Protein AF-A0A2T3JH35-F1 (afdb_mono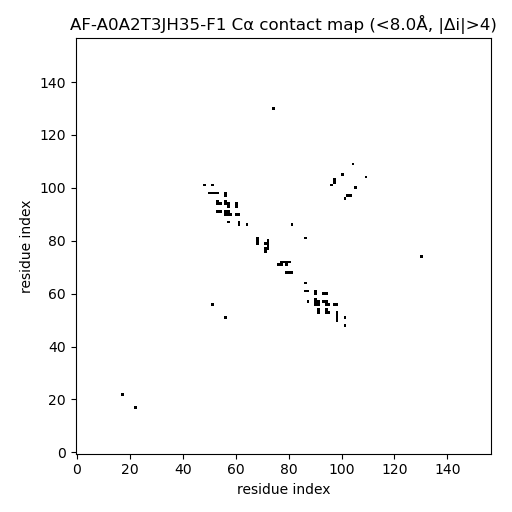mer)

Structure (mmCIF, N/CA/C/O backbone):
data_AF-A0A2T3JH35-F1
#
_entry.id   AF-A0A2T3JH35-F1
#
loop_
_atom_site.group_PDB
_atom_site.id
_atom_site.type_symbol
_atom_site.label_atom_id
_atom_sit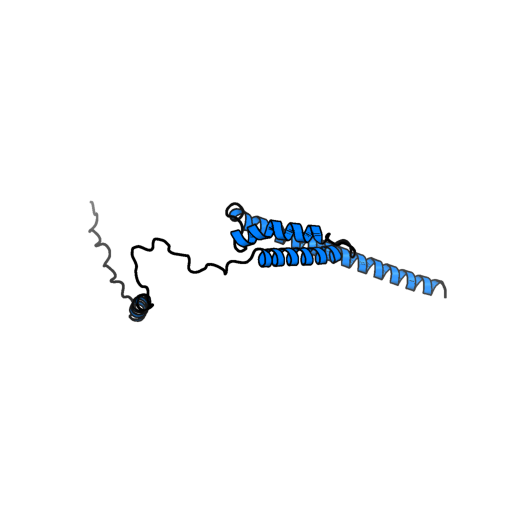e.label_alt_id
_atom_site.label_comp_id
_atom_site.label_asym_id
_atom_site.label_entity_id
_atom_site.label_seq_id
_atom_site.pdbx_PDB_ins_code
_atom_site.Cartn_x
_atom_site.Cartn_y
_atom_site.Cartn_z
_atom_site.occupancy
_atom_site.B_iso_or_equiv
_atom_site.auth_seq_id
_atom_site.auth_comp_id
_atom_site.auth_asym_id
_atom_site.auth_atom_id
_atom_site.pdbx_PDB_model_num
ATOM 1 N N . MET A 1 1 ? 46.080 29.106 60.636 1.00 42.41 1 MET A N 1
ATOM 2 C CA . MET A 1 1 ? 45.981 27.897 59.798 1.00 42.41 1 MET A CA 1
ATOM 3 C C . MET A 1 1 ? 44.994 27.038 60.567 1.00 42.41 1 MET A C 1
ATOM 5 O O . MET A 1 1 ? 45.355 26.624 61.652 1.00 42.41 1 MET A O 1
ATOM 9 N N . GLU A 1 2 ? 43.701 27.009 60.261 1.00 45.50 2 GLU A N 1
ATOM 10 C CA . GLU A 1 2 ? 43.018 26.979 58.960 1.00 45.50 2 GLU A CA 1
ATOM 11 C C . GLU A 1 2 ? 41.824 27.958 58.884 1.00 45.50 2 GLU A C 1
ATOM 13 O O . GLU A 1 2 ? 41.291 28.403 59.899 1.00 45.50 2 GLU A O 1
ATOM 18 N N . LEU A 1 3 ? 41.491 28.341 57.650 1.00 49.91 3 LEU A N 1
ATOM 19 C CA . LEU A 1 3 ? 40.268 29.012 57.204 1.00 49.91 3 LEU A CA 1
ATOM 20 C C . LEU A 1 3 ? 39.290 27.913 56.767 1.00 49.91 3 LEU A C 1
ATOM 22 O O . LEU A 1 3 ? 39.771 27.007 56.104 1.00 49.91 3 LEU A O 1
ATOM 26 N N . GLU A 1 4 ? 37.989 28.026 57.059 1.00 48.56 4 GLU A N 1
ATOM 27 C CA . GLU A 1 4 ? 36.868 27.400 56.312 1.00 48.56 4 GLU A CA 1
ATOM 28 C C . GLU A 1 4 ? 35.542 27.869 56.961 1.00 48.56 4 GLU A C 1
ATOM 30 O O . GLU A 1 4 ? 35.255 27.543 58.107 1.00 48.56 4 GLU A O 1
ATOM 35 N N . GLU A 1 5 ? 34.933 28.965 56.498 1.00 58.66 5 GLU A N 1
ATOM 36 C CA . GLU A 1 5 ? 33.897 29.118 55.449 1.00 58.66 5 GLU A CA 1
ATOM 37 C C . GLU A 1 5 ? 32.512 29.421 56.081 1.00 58.66 5 GLU A C 1
ATOM 39 O O . GLU A 1 5 ? 31.963 28.589 56.803 1.00 58.66 5 GLU A O 1
ATOM 44 N N . PRO A 1 6 ? 31.923 30.619 55.865 1.00 49.69 6 PRO A N 1
ATOM 45 C CA . PRO A 1 6 ? 30.582 30.927 56.351 1.00 49.69 6 PRO A CA 1
ATOM 46 C C . PRO A 1 6 ? 29.512 30.258 55.476 1.00 49.69 6 PRO A C 1
ATOM 48 O O . PRO A 1 6 ? 29.517 30.381 54.251 1.00 49.69 6 PRO A O 1
ATOM 51 N N . ILE A 1 7 ? 28.569 29.591 56.141 1.00 52.12 7 ILE A N 1
ATOM 52 C CA . ILE A 1 7 ? 27.381 28.945 55.573 1.00 52.12 7 ILE A CA 1
ATOM 53 C C . ILE A 1 7 ? 26.638 29.943 54.666 1.00 52.12 7 ILE A C 1
ATOM 55 O O . ILE A 1 7 ? 26.138 30.968 55.135 1.00 52.12 7 ILE A O 1
ATOM 59 N N . LYS A 1 8 ? 26.586 29.649 53.360 1.00 46.38 8 LYS A N 1
ATOM 60 C CA . LYS A 1 8 ? 25.776 30.373 52.369 1.00 46.38 8 LYS A CA 1
ATOM 61 C C . LYS A 1 8 ? 24.290 30.230 52.724 1.00 46.38 8 LYS A C 1
ATOM 63 O O . LYS A 1 8 ? 23.833 29.093 52.813 1.00 46.38 8 LYS A O 1
ATOM 68 N N . PRO A 1 9 ? 23.520 31.322 52.874 1.00 50.50 9 PRO A N 1
ATOM 69 C CA . PRO A 1 9 ? 22.069 31.222 52.863 1.00 50.50 9 PRO A CA 1
ATOM 70 C C . PRO A 1 9 ? 21.609 30.851 51.447 1.00 50.50 9 PRO A C 1
ATOM 72 O O . PRO A 1 9 ? 21.844 31.574 50.478 1.00 50.50 9 PRO A O 1
ATOM 75 N N . GLU A 1 10 ? 21.034 29.660 51.373 1.00 55.25 10 GLU A N 1
ATOM 76 C CA . GLU A 1 10 ? 20.340 29.042 50.252 1.00 55.25 10 GLU A CA 1
ATOM 77 C C . GLU A 1 10 ? 19.113 29.881 49.852 1.00 55.25 10 GLU A C 1
ATOM 79 O O . GLU A 1 10 ? 18.420 30.428 50.707 1.00 55.25 10 GLU A O 1
ATOM 84 N N . GLU A 1 11 ? 18.955 30.036 48.537 1.00 47.34 11 GLU A N 1
ATOM 85 C CA . GLU A 1 11 ? 17.795 30.502 47.766 1.00 47.34 11 GLU A CA 1
ATOM 86 C C . GLU A 1 11 ? 16.719 31.338 48.478 1.00 47.34 11 GLU A C 1
ATOM 88 O O . GLU A 1 11 ? 15.838 30.844 49.175 1.00 47.34 11 GLU A O 1
ATOM 93 N N . ALA A 1 12 ? 16.712 32.635 48.160 1.00 45.00 12 ALA A N 1
ATOM 94 C CA . ALA A 1 12 ? 15.501 33.436 48.233 1.00 45.00 12 ALA A CA 1
ATOM 95 C C . ALA A 1 12 ? 14.414 32.785 47.358 1.00 45.00 12 ALA A C 1
ATOM 97 O O . ALA A 1 12 ? 14.576 32.707 46.138 1.00 45.00 12 ALA A O 1
ATOM 98 N N . GLU A 1 13 ? 13.326 32.337 47.989 1.00 50.19 13 GLU A N 1
ATOM 99 C CA . GLU A 1 13 ? 12.077 31.947 47.335 1.00 50.19 13 GLU A CA 1
ATOM 100 C C . GLU A 1 13 ? 11.669 33.044 46.342 1.00 50.19 13 GLU A C 1
ATOM 102 O O . GLU A 1 13 ? 11.251 34.144 46.714 1.00 50.19 13 GLU A O 1
ATOM 107 N N . GLN A 1 14 ? 11.839 32.762 45.053 1.00 41.84 14 GLN A N 1
ATOM 108 C CA . GLN A 1 14 ? 11.262 33.571 43.994 1.00 41.84 14 GLN A CA 1
ATOM 109 C C . GLN A 1 14 ? 9.762 33.305 44.023 1.00 41.84 14 GLN A C 1
ATOM 111 O O . GLN A 1 14 ? 9.303 32.255 43.583 1.00 41.84 14 GLN A O 1
ATOM 116 N N . ILE A 1 15 ? 9.007 34.237 44.597 1.00 56.41 15 ILE A N 1
ATOM 117 C CA . ILE A 1 15 ? 7.548 34.217 44.540 1.00 56.41 15 ILE A CA 1
ATOM 118 C C . ILE A 1 15 ? 7.175 34.331 43.056 1.00 56.41 15 ILE A C 1
ATOM 120 O O . ILE A 1 15 ? 7.394 35.370 42.430 1.00 56.41 15 ILE A O 1
ATOM 124 N N . GLU A 1 16 ? 6.698 33.230 42.480 1.00 57.22 16 GLU A N 1
ATOM 125 C CA . GLU A 1 16 ? 6.321 33.125 41.074 1.00 57.22 16 GLU A CA 1
ATOM 126 C C . GLU A 1 16 ? 5.108 34.031 40.818 1.00 57.22 16 GLU A C 1
ATOM 128 O O . GLU A 1 16 ? 3.988 33.762 41.250 1.00 57.22 16 GLU A O 1
ATOM 133 N N . HIS A 1 17 ? 5.345 35.175 40.174 1.00 52.97 17 HIS A N 1
ATOM 134 C CA . HIS A 1 17 ? 4.284 36.096 39.784 1.00 52.97 17 HIS A CA 1
ATOM 135 C C . HIS A 1 17 ? 3.631 35.588 38.498 1.00 52.97 17 HIS A C 1
ATOM 137 O O . HIS A 1 17 ? 4.145 35.808 37.400 1.00 52.97 17 HIS A O 1
ATOM 143 N N . HIS A 1 18 ? 2.485 34.925 38.634 1.00 65.94 18 HIS A N 1
ATOM 144 C CA . HIS A 1 18 ? 1.623 34.621 37.499 1.00 65.94 18 HIS A CA 1
ATOM 145 C C . HIS A 1 18 ? 0.996 35.916 36.959 1.00 65.94 18 HIS A C 1
ATOM 147 O O . HIS A 1 18 ? 0.619 36.811 37.718 1.00 65.94 18 HIS A O 1
ATOM 153 N N . SER A 1 19 ? 0.937 36.049 35.632 1.00 73.50 19 SER A N 1
ATOM 154 C CA . SER A 1 19 ? 0.280 37.185 34.978 1.00 73.50 19 SER A CA 1
ATOM 155 C C . SER A 1 19 ? -1.230 37.137 35.239 1.00 73.50 19 SER A C 1
ATOM 157 O O . SER A 1 19 ? -1.819 36.057 35.233 1.00 73.50 19 SER A O 1
ATOM 159 N N . GLU A 1 20 ? -1.888 38.293 35.372 1.00 69.75 20 GLU A N 1
ATOM 160 C CA . GLU A 1 20 ? -3.358 38.379 35.462 1.00 69.75 20 GLU A CA 1
ATOM 161 C C . GLU A 1 20 ? -4.061 37.685 34.276 1.00 69.75 20 GLU A C 1
ATOM 163 O O . GLU A 1 20 ? -5.212 37.256 34.380 1.00 69.75 20 GLU A O 1
ATOM 168 N N . ASP A 1 21 ? -3.379 37.564 33.134 1.00 71.19 21 ASP A N 1
ATOM 169 C CA . ASP A 1 21 ? -3.881 36.837 31.967 1.00 71.19 21 ASP A CA 1
ATOM 170 C C . ASP A 1 21 ? -3.871 35.313 32.163 1.00 71.19 21 ASP A C 1
ATOM 172 O O . ASP A 1 21 ? -4.772 34.630 31.667 1.00 71.19 21 ASP A O 1
ATOM 176 N N . ASP A 1 22 ? -2.903 34.774 32.908 1.00 71.00 22 ASP A N 1
ATOM 177 C CA . ASP A 1 22 ? -2.853 33.347 33.243 1.00 71.00 22 ASP A CA 1
ATOM 178 C C . ASP A 1 22 ? -3.927 32.992 34.275 1.00 71.00 22 ASP A C 1
ATOM 180 O O . ASP A 1 22 ? -4.609 31.977 34.128 1.00 71.00 22 ASP A O 1
ATOM 184 N N . GLU A 1 23 ? -4.178 33.871 35.248 1.00 70.38 23 GLU A N 1
ATOM 185 C CA . GLU A 1 23 ? -5.281 33.704 36.202 1.00 70.38 23 GLU A CA 1
ATOM 186 C C . GLU A 1 23 ? -6.647 33.719 35.502 1.00 70.38 23 GLU A C 1
ATOM 188 O O . GLU A 1 23 ? -7.511 32.888 35.789 1.00 70.38 23 GLU A O 1
ATOM 193 N N . LYS A 1 24 ? -6.842 34.610 34.520 1.00 73.06 24 LYS A N 1
ATOM 194 C CA . LYS A 1 24 ? -8.078 34.658 33.719 1.00 73.06 24 LYS A CA 1
ATOM 195 C C . LYS A 1 24 ? -8.247 33.428 32.833 1.00 73.06 24 LYS A C 1
ATOM 197 O O . LYS A 1 24 ? -9.366 32.941 32.682 1.00 73.06 24 LYS A O 1
ATOM 202 N N . ARG A 1 25 ? -7.163 32.906 32.252 1.00 72.00 25 ARG A N 1
ATOM 203 C CA . ARG A 1 25 ? -7.193 31.644 31.491 1.00 72.00 25 ARG A CA 1
ATOM 204 C C . ARG A 1 25 ? -7.552 30.462 32.377 1.00 72.00 25 ARG A C 1
ATOM 206 O O . ARG A 1 25 ? -8.377 29.645 31.979 1.00 72.00 25 ARG A O 1
ATOM 213 N N . PHE A 1 26 ? -6.982 30.402 33.576 1.00 71.75 26 PHE A N 1
ATOM 214 C CA . PHE A 1 26 ? -7.310 29.374 34.553 1.00 71.75 26 PHE A CA 1
ATOM 215 C C . PHE A 1 26 ? -8.780 29.467 34.979 1.00 71.75 26 PHE A C 1
ATOM 217 O O . PHE A 1 26 ? -9.499 28.476 34.896 1.00 71.75 26 PHE A O 1
ATOM 224 N N . ALA A 1 27 ? -9.271 30.659 35.325 1.00 71.25 27 ALA A N 1
ATOM 225 C CA . ALA A 1 27 ? -10.672 30.874 35.693 1.00 71.25 27 ALA A CA 1
ATOM 226 C C . ALA A 1 27 ? -11.646 30.496 34.563 1.00 71.25 27 ALA A C 1
ATOM 228 O O . ALA A 1 27 ? -12.671 29.864 34.812 1.00 71.25 27 ALA A O 1
ATOM 229 N N . ASN A 1 28 ? -11.302 30.808 33.311 1.00 72.56 28 ASN A N 1
ATOM 230 C CA . ASN A 1 28 ? -12.115 30.418 32.161 1.00 72.56 28 ASN A CA 1
ATOM 231 C C . ASN A 1 28 ? -12.106 28.906 31.896 1.00 72.56 28 ASN A C 1
ATOM 233 O O . ASN A 1 28 ? -13.043 28.418 31.275 1.00 72.56 28 ASN A O 1
ATOM 237 N N . SER A 1 29 ? -11.113 28.154 32.386 1.00 64.44 29 SER A N 1
ATOM 238 C CA . SER A 1 29 ? -11.090 26.692 32.233 1.00 64.44 29 SER A CA 1
ATOM 239 C C . SER A 1 29 ? -12.152 25.972 33.077 1.00 64.44 29 SER A C 1
ATOM 241 O O . SER A 1 29 ? -12.518 24.848 32.753 1.00 64.44 29 SER A O 1
ATOM 243 N N . PHE A 1 30 ? -12.683 26.629 34.118 1.00 62.22 30 PHE A N 1
ATOM 244 C CA . PHE A 1 30 ? -13.766 26.106 34.965 1.00 62.22 30 PHE A CA 1
ATOM 245 C C . PHE A 1 30 ? -15.163 26.599 34.562 1.00 62.22 30 PHE A C 1
ATOM 247 O O . PHE A 1 30 ? -16.146 26.115 35.113 1.00 62.22 30 PHE A O 1
ATOM 254 N N . ASN A 1 31 ? -15.258 27.572 33.647 1.00 57.97 31 ASN A N 1
ATOM 255 C CA . ASN A 1 31 ? -16.533 28.145 33.194 1.00 57.97 31 ASN A CA 1
ATOM 256 C C . ASN A 1 31 ? -17.138 27.421 31.982 1.00 57.97 31 ASN A C 1
ATOM 258 O O . ASN A 1 31 ? -18.272 27.722 31.620 1.00 57.97 31 ASN A O 1
ATOM 262 N N . ASP A 1 32 ? -16.411 26.494 31.354 1.00 56.38 32 ASP A N 1
ATOM 263 C CA . ASP A 1 32 ? -17.048 25.519 30.471 1.00 56.38 32 ASP A CA 1
ATOM 264 C C . ASP A 1 32 ? -17.786 24.523 31.368 1.00 56.38 32 ASP A C 1
ATOM 266 O O . ASP A 1 32 ? -17.174 23.960 32.272 1.00 56.38 32 ASP A O 1
ATOM 270 N N . ASP A 1 33 ? -19.091 24.355 31.144 1.00 56.34 33 ASP A N 1
ATOM 271 C CA . ASP A 1 33 ? -20.039 23.540 31.916 1.00 56.34 33 ASP A CA 1
ATOM 272 C C . ASP A 1 33 ? -19.603 22.062 32.062 1.00 56.34 33 ASP A C 1
ATOM 274 O O . ASP A 1 33 ? -20.152 21.149 31.439 1.00 56.34 33 ASP A O 1
ATOM 278 N N . VAL A 1 34 ? -18.589 21.803 32.886 1.00 53.97 34 VAL A N 1
ATOM 279 C CA . VAL A 1 34 ? -18.137 20.465 33.259 1.00 53.97 34 VAL A CA 1
ATOM 280 C C . VAL A 1 34 ? -18.824 20.111 34.567 1.00 53.97 34 VAL A C 1
ATOM 282 O O . VAL A 1 34 ? -18.335 20.403 35.658 1.00 53.97 34 VAL A O 1
ATOM 285 N N . ASP A 1 35 ? -19.986 19.481 34.440 1.00 57.97 35 ASP A N 1
ATOM 286 C CA . ASP A 1 35 ? -20.682 18.826 35.543 1.00 57.97 35 ASP A CA 1
ATOM 287 C C . ASP A 1 35 ? -19.773 17.690 36.056 1.00 57.97 35 ASP A C 1
ATOM 289 O O . ASP A 1 35 ? -19.677 16.614 35.459 1.00 57.97 35 ASP A O 1
ATOM 293 N N . PHE A 1 36 ? -18.988 17.965 37.101 1.00 50.25 36 PHE A N 1
ATOM 294 C CA . PHE A 1 36 ? -18.062 16.997 37.684 1.00 50.25 36 PHE A CA 1
ATOM 295 C C . PHE A 1 36 ? -18.861 15.926 38.435 1.00 50.25 36 PHE A C 1
ATOM 297 O O . PHE A 1 36 ? -19.190 16.081 39.611 1.00 50.25 36 PHE A O 1
ATOM 304 N N . ASP A 1 37 ? -19.174 14.833 37.741 1.00 57.75 37 ASP A N 1
ATOM 305 C CA . ASP A 1 37 ? -19.761 13.631 38.325 1.00 57.75 37 ASP A CA 1
ATOM 306 C C . ASP A 1 37 ? -18.643 12.643 38.722 1.00 57.75 37 ASP A C 1
ATOM 308 O O . ASP A 1 37 ? -18.055 11.991 37.852 1.00 57.75 37 ASP A O 1
ATOM 312 N N . PRO A 1 38 ? -18.340 12.478 40.025 1.00 54.50 38 PRO A N 1
ATOM 313 C CA . PRO A 1 38 ? -17.283 11.587 40.506 1.00 54.50 38 PRO A CA 1
ATOM 314 C C . PRO A 1 38 ? -17.590 10.093 40.297 1.00 54.50 38 PRO A C 1
ATOM 316 O O . PRO A 1 38 ? -16.801 9.245 40.715 1.00 54.50 38 PRO A O 1
ATOM 319 N N . THR A 1 39 ? -18.720 9.746 39.669 1.00 53.25 39 THR A N 1
ATOM 320 C CA . THR A 1 39 ? -19.059 8.371 39.278 1.00 53.25 39 THR A CA 1
ATOM 321 C C . THR A 1 39 ? -18.684 8.028 37.832 1.00 53.25 39 THR A C 1
ATOM 323 O O . THR A 1 39 ? -18.659 6.847 37.481 1.00 53.25 39 THR A O 1
ATOM 326 N N . GLN A 1 40 ? -18.309 9.008 37.000 1.00 49.66 40 GLN A N 1
ATOM 327 C CA . GLN A 1 40 ? -17.841 8.748 35.636 1.00 49.66 40 GLN A CA 1
ATOM 328 C C . GLN A 1 40 ? -16.361 8.351 35.634 1.00 49.66 40 GLN A C 1
ATOM 330 O O . GLN A 1 40 ? -15.461 9.183 35.597 1.00 49.66 40 GLN A O 1
ATOM 335 N N . THR A 1 41 ? -16.099 7.043 35.652 1.00 51.69 41 THR A N 1
ATOM 336 C CA . THR A 1 41 ? -14.750 6.476 35.456 1.00 51.69 41 THR A CA 1
ATOM 337 C C . THR A 1 41 ? -14.383 6.287 33.979 1.00 51.69 41 THR A C 1
ATOM 339 O O . THR A 1 41 ? -13.389 5.636 33.676 1.00 51.69 41 THR A O 1
ATOM 342 N N . ASP A 1 42 ? -15.145 6.874 33.055 1.00 49.53 42 ASP A N 1
ATOM 343 C CA . ASP A 1 42 ? -14.875 6.830 31.620 1.00 49.53 42 ASP A CA 1
ATOM 344 C C . ASP A 1 42 ? -14.592 8.242 31.104 1.00 49.53 42 ASP A C 1
ATOM 346 O O . ASP A 1 42 ? -15.456 8.927 30.556 1.00 49.53 42 ASP A O 1
ATOM 350 N N . VAL A 1 43 ? -13.336 8.672 31.238 1.00 47.84 43 VAL A N 1
ATOM 351 C CA . VAL A 1 43 ? -12.799 9.720 30.366 1.00 47.84 43 VAL A CA 1
ATOM 352 C C . VAL A 1 43 ? -12.735 9.118 28.965 1.00 47.84 43 VAL A C 1
ATOM 354 O O . VAL A 1 43 ? -11.742 8.501 28.581 1.00 47.84 43 VAL A O 1
ATOM 357 N N . LYS A 1 44 ? -13.815 9.261 28.194 1.00 49.19 44 LYS A N 1
ATOM 358 C CA . LYS A 1 44 ? -13.748 9.049 26.749 1.00 49.19 44 LYS A CA 1
ATOM 359 C C . LYS A 1 44 ? -12.751 10.064 26.180 1.00 49.19 44 LYS A C 1
ATOM 361 O O . LYS A 1 44 ? -12.932 11.263 26.411 1.00 49.19 44 LYS A O 1
ATOM 366 N N . PRO A 1 45 ? -11.701 9.634 25.459 1.00 49.06 45 PRO A N 1
ATOM 367 C CA . PRO A 1 45 ? -10.832 10.556 24.745 1.00 49.06 45 PRO A CA 1
ATOM 368 C C . PRO A 1 45 ? -11.685 11.416 23.809 1.00 49.06 45 PRO A C 1
ATOM 370 O O . PRO A 1 45 ? -12.487 10.891 23.041 1.00 49.06 45 PRO A O 1
ATOM 373 N N . LYS A 1 46 ? -11.510 12.737 23.866 1.00 47.12 46 LYS A N 1
ATOM 374 C CA . LYS A 1 46 ? -12.279 13.741 23.107 1.00 47.12 46 LYS A CA 1
ATOM 375 C C . LYS A 1 46 ? -11.929 13.782 21.603 1.00 47.12 46 LYS A C 1
ATOM 377 O O . LYS A 1 46 ? -12.215 14.771 20.944 1.00 47.12 46 LYS A O 1
ATOM 382 N N . ASP A 1 47 ? -11.358 12.693 21.086 1.00 47.81 47 ASP A N 1
ATOM 383 C CA . ASP A 1 47 ? -10.950 12.461 19.697 1.00 47.81 47 ASP A CA 1
ATOM 384 C C . ASP A 1 47 ? -11.378 11.043 19.262 1.00 47.81 47 ASP A C 1
ATOM 386 O O . ASP A 1 47 ? -10.562 10.245 18.797 1.00 47.81 47 ASP A O 1
ATOM 390 N N . GLU A 1 48 ? -12.644 10.666 19.459 1.00 53.62 48 GLU A N 1
ATOM 391 C CA . GLU A 1 48 ? -13.196 9.516 18.732 1.00 53.62 48 GLU A CA 1
ATOM 392 C C . GLU A 1 48 ? -13.394 9.953 17.270 1.00 53.62 48 GLU A C 1
ATOM 394 O O . GLU A 1 48 ? -14.284 10.766 17.005 1.00 53.62 48 GLU A O 1
ATOM 399 N N . PRO A 1 49 ? -12.581 9.474 16.302 1.00 56.38 49 PRO A N 1
ATOM 400 C CA . PRO A 1 49 ? -12.935 9.648 14.902 1.00 56.38 49 PRO A CA 1
ATOM 401 C C . PRO A 1 49 ? -14.303 8.999 14.699 1.00 56.38 49 PRO A C 1
ATOM 403 O O . PRO A 1 49 ? -14.541 7.907 15.223 1.00 56.38 49 PRO A O 1
ATOM 406 N N . GLU A 1 50 ? -15.195 9.671 13.966 1.00 59.56 50 GLU A N 1
ATOM 407 C CA . GLU A 1 50 ? -16.494 9.112 13.592 1.00 59.56 50 GLU A CA 1
ATOM 408 C C . GLU A 1 50 ? -16.312 7.648 13.192 1.00 59.56 50 GLU A C 1
ATOM 410 O O . GLU A 1 50 ? -15.476 7.332 12.339 1.00 59.56 50 GLU A O 1
ATOM 415 N N . ALA A 1 51 ? -17.034 6.753 13.872 1.00 67.31 51 ALA A N 1
ATOM 416 C CA . ALA A 1 51 ? -16.884 5.320 13.687 1.00 67.31 51 ALA A CA 1
ATOM 417 C C . ALA A 1 51 ? -17.104 4.980 12.207 1.00 67.31 51 ALA A C 1
ATOM 419 O O . ALA A 1 51 ? -18.231 4.968 11.710 1.00 67.31 51 ALA A O 1
ATOM 420 N N . MET A 1 52 ? -16.005 4.745 11.489 1.00 78.19 52 MET A N 1
ATOM 421 C CA . MET A 1 52 ? -16.045 4.475 10.060 1.00 78.19 52 MET A CA 1
ATOM 422 C C . MET A 1 52 ? -16.784 3.157 9.839 1.00 78.19 52 MET A C 1
ATOM 424 O O . MET A 1 52 ? -16.462 2.142 10.461 1.00 78.19 52 MET A O 1
ATOM 428 N N . SER A 1 53 ? -17.788 3.156 8.961 1.00 87.00 53 SER A N 1
ATOM 429 C CA . SER A 1 53 ? -18.493 1.920 8.629 1.00 87.00 53 SER A CA 1
ATOM 430 C C . SER A 1 53 ? -17.555 0.958 7.894 1.00 87.00 53 SER A C 1
ATOM 432 O O . SER A 1 53 ? -16.637 1.373 7.184 1.00 87.00 53 SER A O 1
ATOM 434 N N . ILE A 1 54 ? -17.799 -0.348 8.033 1.00 87.31 54 ILE A N 1
ATOM 435 C CA . ILE A 1 54 ? -17.047 -1.382 7.301 1.00 87.31 54 ILE A CA 1
ATOM 436 C C . ILE A 1 54 ? -17.131 -1.149 5.788 1.00 87.31 54 ILE A C 1
ATOM 438 O O . ILE A 1 54 ? -16.153 -1.365 5.081 1.00 87.31 54 ILE A O 1
ATOM 442 N N . GLU A 1 55 ? -18.270 -0.663 5.299 1.00 87.81 55 GLU A N 1
ATOM 443 C CA . GLU A 1 55 ? -18.477 -0.341 3.888 1.00 87.81 55 GLU A CA 1
ATOM 444 C C . GLU A 1 55 ? -17.633 0.861 3.442 1.00 87.81 55 GLU A C 1
ATOM 446 O O . GLU A 1 55 ? -16.954 0.788 2.420 1.00 87.81 55 GLU A O 1
ATOM 451 N N . ALA A 1 56 ? -17.577 1.932 4.243 1.00 86.50 56 ALA A N 1
ATOM 452 C CA . ALA A 1 56 ? -16.706 3.073 3.965 1.00 86.50 56 ALA A CA 1
ATOM 453 C C . ALA A 1 56 ? -15.222 2.668 3.991 1.00 86.50 56 ALA A C 1
ATOM 455 O O . ALA A 1 56 ? -14.458 3.024 3.093 1.00 86.50 56 ALA A O 1
ATOM 456 N N . ALA A 1 57 ? -14.826 1.858 4.974 1.00 87.19 57 ALA A N 1
ATOM 457 C CA . ALA A 1 57 ? -13.474 1.324 5.084 1.00 87.19 57 ALA A CA 1
ATOM 458 C C . ALA A 1 57 ? -13.104 0.418 3.894 1.00 87.19 57 ALA A C 1
ATOM 460 O O . ALA A 1 57 ? -12.017 0.555 3.331 1.00 87.19 57 ALA A O 1
ATOM 461 N N . ALA A 1 58 ? -14.008 -0.468 3.468 1.00 88.56 58 ALA A N 1
ATOM 462 C CA . ALA A 1 58 ? -13.827 -1.289 2.274 1.00 88.56 58 ALA A CA 1
ATOM 463 C C . ALA A 1 58 ? -13.708 -0.415 1.017 1.00 88.56 58 ALA A C 1
ATOM 465 O O . ALA A 1 58 ? -12.818 -0.641 0.200 1.00 88.56 58 ALA A O 1
ATOM 466 N N . GLY A 1 59 ? -14.526 0.634 0.895 1.00 89.56 59 GLY A N 1
ATOM 467 C CA . GLY A 1 59 ? -14.448 1.601 -0.200 1.00 89.56 59 GLY A CA 1
ATOM 468 C C . GLY A 1 59 ? -13.077 2.277 -0.307 1.00 89.56 59 GLY A C 1
ATOM 469 O O . GLY A 1 59 ? -12.518 2.370 -1.402 1.00 89.56 59 GLY A O 1
ATOM 470 N N . ILE A 1 60 ? -12.484 2.676 0.823 1.00 89.56 60 ILE A N 1
ATOM 471 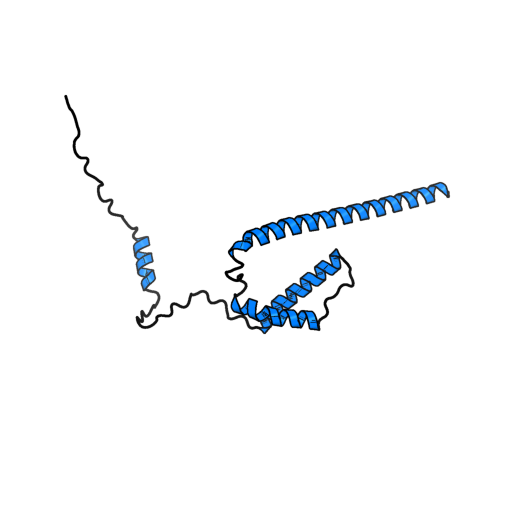C CA . ILE A 1 60 ? -11.128 3.250 0.862 1.00 89.56 60 ILE A CA 1
ATOM 472 C C . ILE A 1 60 ? -10.087 2.233 0.382 1.00 89.56 60 ILE A C 1
ATOM 474 O O . ILE A 1 60 ? -9.241 2.561 -0.454 1.00 89.56 60 ILE A O 1
ATOM 478 N N . VAL A 1 61 ? -10.153 0.990 0.872 1.00 90.69 61 VAL A N 1
ATOM 479 C CA . VAL A 1 61 ? -9.221 -0.068 0.451 1.00 90.69 61 VAL A CA 1
ATOM 480 C C . VAL A 1 61 ? -9.373 -0.355 -1.042 1.00 90.69 61 VAL A C 1
ATOM 482 O O . VAL A 1 61 ? -8.375 -0.426 -1.759 1.00 90.69 61 VAL A O 1
ATOM 485 N N . PHE A 1 62 ? -10.607 -0.458 -1.532 1.00 92.06 62 PHE A N 1
ATOM 486 C CA . PHE A 1 62 ? -10.899 -0.682 -2.943 1.00 92.06 62 PHE A CA 1
ATOM 487 C C . PHE A 1 62 ? -10.340 0.442 -3.823 1.00 92.06 62 PHE A C 1
ATOM 489 O O . PHE A 1 62 ? -9.682 0.173 -4.827 1.00 92.06 62 PHE A O 1
ATOM 496 N N . MET A 1 63 ? -10.501 1.703 -3.416 1.00 91.50 63 MET A N 1
ATOM 497 C CA . MET A 1 63 ? -9.901 2.843 -4.112 1.00 91.50 63 MET A CA 1
ATOM 498 C C . MET A 1 63 ? -8.367 2.738 -4.169 1.00 91.50 63 MET A C 1
ATOM 500 O O . MET A 1 63 ? -7.770 2.987 -5.219 1.00 91.50 63 MET A O 1
ATOM 504 N N . GLY A 1 64 ? -7.725 2.309 -3.079 1.00 91.44 64 GLY A N 1
ATOM 505 C CA . GLY A 1 64 ? -6.283 2.046 -3.046 1.00 91.44 64 GLY A CA 1
ATOM 506 C C . GLY A 1 64 ? -5.848 0.927 -4.003 1.00 91.44 64 GLY A C 1
ATOM 507 O O . GLY A 1 64 ? -4.833 1.056 -4.697 1.00 91.44 64 GLY A O 1
ATOM 508 N N . LEU A 1 65 ? -6.636 -0.146 -4.109 1.00 93.12 65 LEU A N 1
ATOM 509 C CA . LEU A 1 65 ? -6.395 -1.229 -5.069 1.00 93.12 65 LEU A CA 1
ATOM 510 C C . LEU A 1 65 ? -6.537 -0.743 -6.518 1.00 93.12 65 LEU A C 1
ATOM 512 O O . LEU A 1 65 ? -5.693 -1.064 -7.352 1.00 93.12 65 LEU A O 1
ATOM 516 N N . MET A 1 66 ? -7.529 0.100 -6.811 1.00 92.56 66 MET A N 1
ATOM 517 C CA . MET A 1 66 ? -7.705 0.696 -8.141 1.00 92.56 66 MET A CA 1
ATOM 518 C C . MET A 1 66 ? -6.545 1.628 -8.519 1.00 92.56 66 MET A C 1
ATOM 520 O O . MET A 1 66 ? -6.051 1.584 -9.649 1.00 92.56 66 MET A O 1
ATOM 524 N N . ALA A 1 67 ? -6.053 2.437 -7.575 1.00 92.88 67 ALA A N 1
ATOM 525 C CA . ALA A 1 67 ? -4.863 3.262 -7.784 1.00 92.88 67 ALA A CA 1
ATOM 526 C C . ALA A 1 67 ? -3.620 2.395 -8.056 1.00 92.88 67 ALA A C 1
ATOM 528 O O . ALA A 1 67 ? -2.832 2.685 -8.960 1.00 92.88 67 ALA A O 1
ATOM 529 N N . THR A 1 68 ? -3.486 1.289 -7.322 1.00 90.69 68 THR A N 1
ATOM 530 C CA . THR A 1 68 ? -2.415 0.307 -7.520 1.00 90.69 68 THR A CA 1
ATOM 531 C C . THR A 1 68 ? -2.496 -0.319 -8.913 1.00 90.69 68 THR A C 1
ATOM 533 O O . THR A 1 68 ? -1.495 -0.343 -9.628 1.00 90.69 68 THR A O 1
ATOM 536 N N . GLU A 1 69 ? -3.686 -0.738 -9.355 1.00 92.81 69 GLU A N 1
ATOM 537 C CA . GLU A 1 69 ? -3.907 -1.272 -10.703 1.00 92.81 69 GLU A CA 1
ATOM 538 C C . GLU A 1 69 ? -3.455 -0.283 -11.781 1.00 92.81 69 GLU A C 1
ATOM 540 O O . GLU A 1 69 ? -2.732 -0.656 -12.704 1.00 92.81 69 GLU A O 1
ATOM 545 N N . SER A 1 70 ? -3.835 0.989 -11.641 1.00 90.88 70 SER A N 1
ATOM 546 C CA . SER A 1 70 ? -3.445 2.049 -12.572 1.00 90.88 70 SER A CA 1
ATOM 547 C C . SER A 1 70 ? -1.923 2.213 -12.650 1.00 90.88 70 SER A C 1
ATOM 549 O O . SER A 1 70 ? -1.357 2.300 -13.744 1.00 90.88 70 SER A O 1
ATOM 551 N N . THR A 1 71 ? -1.232 2.183 -11.509 1.00 88.31 71 THR A N 1
ATOM 552 C CA . THR A 1 71 ? 0.236 2.238 -11.475 1.00 88.31 71 THR A CA 1
ATOM 553 C C . THR A 1 71 ? 0.863 1.024 -12.160 1.00 88.31 71 THR A C 1
ATOM 555 O O . THR A 1 71 ? 1.780 1.186 -12.968 1.00 88.31 71 THR A O 1
ATOM 558 N N . LEU A 1 72 ? 0.356 -0.188 -11.912 1.00 90.31 72 LEU A N 1
ATOM 559 C CA . LEU A 1 72 ? 0.842 -1.404 -12.575 1.00 90.31 72 LEU A CA 1
ATOM 560 C C . LEU A 1 72 ? 0.596 -1.381 -14.088 1.00 90.31 72 LEU A C 1
ATOM 562 O O . LEU A 1 72 ? 1.475 -1.789 -14.853 1.00 90.31 72 LEU A O 1
ATOM 566 N N . LYS A 1 73 ? -0.545 -0.846 -14.535 1.00 91.88 73 LYS A N 1
ATOM 567 C CA . LYS A 1 73 ? -0.836 -0.655 -15.961 1.00 91.88 73 LYS A CA 1
ATOM 568 C C . LYS A 1 73 ? 0.192 0.242 -16.640 1.00 91.88 73 LYS A C 1
ATOM 570 O O . LYS A 1 73 ? 0.665 -0.077 -17.730 1.00 91.88 73 LYS A O 1
ATOM 575 N N . MET A 1 74 ? 0.558 1.344 -15.987 1.00 86.44 74 MET A N 1
ATOM 576 C CA . MET A 1 74 ? 1.547 2.290 -16.502 1.00 86.44 74 MET A CA 1
ATOM 577 C C . MET A 1 74 ? 2.976 1.729 -16.464 1.00 86.44 74 MET A C 1
ATOM 579 O O . MET A 1 74 ? 3.777 2.008 -17.356 1.00 86.44 74 MET A O 1
ATOM 583 N N . ALA A 1 75 ? 3.310 0.961 -15.428 1.00 83.56 75 ALA A N 1
ATOM 584 C CA . ALA A 1 75 ? 4.676 0.523 -15.163 1.00 83.56 75 ALA A CA 1
ATOM 585 C C . ALA A 1 75 ? 5.063 -0.806 -15.817 1.00 83.56 75 ALA A C 1
ATOM 587 O O . ALA A 1 75 ? 6.225 -0.992 -16.192 1.00 83.56 75 ALA A O 1
ATOM 588 N N . VAL A 1 76 ? 4.114 -1.738 -15.910 1.00 86.94 76 VAL A N 1
ATOM 589 C CA . VAL A 1 76 ? 4.367 -3.129 -16.299 1.00 86.94 76 VAL A CA 1
ATOM 590 C C . VAL A 1 76 ? 3.653 -3.458 -17.601 1.00 86.94 76 VAL A C 1
ATOM 592 O O . VAL A 1 76 ? 4.317 -3.769 -18.589 1.00 86.94 76 VAL A O 1
ATOM 595 N N . HIS A 1 77 ? 2.317 -3.396 -17.618 1.00 88.56 77 HIS A N 1
ATOM 596 C CA . HIS A 1 77 ? 1.534 -3.780 -18.792 1.00 88.56 77 HIS A CA 1
ATOM 597 C C . HIS A 1 77 ? 0.134 -3.158 -18.792 1.00 88.56 77 HIS A C 1
ATOM 599 O O . HIS A 1 77 ? -0.646 -3.387 -17.873 1.00 88.56 77 HIS A O 1
ATOM 605 N N . LYS A 1 78 ? -0.224 -2.455 -19.871 1.00 88.88 78 LYS A N 1
ATOM 606 C CA . LYS A 1 78 ? -1.491 -1.709 -20.018 1.00 88.88 78 LYS A CA 1
ATOM 607 C C . LYS A 1 78 ? -2.774 -2.524 -19.787 1.00 88.88 78 LYS A C 1
ATOM 609 O O . LYS A 1 78 ? -3.769 -1.968 -19.337 1.00 88.88 78 LYS A O 1
ATOM 614 N N . ASP A 1 79 ? -2.738 -3.820 -20.089 1.00 89.06 79 ASP A N 1
ATOM 615 C CA . ASP A 1 79 ? -3.902 -4.712 -20.000 1.00 89.06 79 ASP A CA 1
ATOM 616 C C . ASP A 1 79 ? -3.989 -5.440 -18.643 1.00 89.06 79 ASP A C 1
ATOM 618 O O . ASP A 1 79 ? -4.872 -6.268 -18.441 1.00 89.06 79 ASP A O 1
ATOM 622 N N . PHE A 1 80 ? -3.074 -5.156 -17.706 1.00 91.06 80 PHE A N 1
ATOM 623 C CA . PHE A 1 80 ? -3.148 -5.688 -16.345 1.00 91.06 80 PHE A CA 1
ATOM 624 C C . PHE A 1 80 ? -4.438 -5.225 -15.670 1.00 91.06 80 PHE A C 1
ATOM 626 O O . PHE A 1 80 ? -4.748 -4.044 -15.724 1.00 91.06 80 PHE A O 1
ATOM 633 N N . LYS A 1 81 ? -5.173 -6.114 -15.007 1.00 91.75 81 LYS A N 1
ATOM 634 C CA . LYS A 1 81 ? -6.370 -5.766 -14.238 1.00 91.75 81 LYS A CA 1
ATOM 635 C C . LYS A 1 81 ? -6.481 -6.712 -13.051 1.00 91.75 81 LYS A C 1
ATOM 637 O O . LYS A 1 81 ? -6.228 -7.906 -13.221 1.00 91.75 81 LYS A O 1
ATOM 642 N N . PHE A 1 82 ? -6.861 -6.210 -11.883 1.00 90.00 82 PHE A N 1
ATOM 643 C CA . PHE A 1 82 ? -7.277 -7.096 -10.806 1.00 90.00 82 PHE A CA 1
ATOM 644 C C . PHE A 1 82 ? -8.627 -7.729 -11.155 1.00 90.00 82 PHE A C 1
ATOM 646 O O . PHE A 1 82 ? -9.479 -7.123 -11.812 1.00 90.00 82 PHE A O 1
ATOM 653 N N . ASP A 1 83 ? -8.819 -8.970 -10.722 1.00 92.62 83 ASP A N 1
ATOM 654 C CA . ASP A 1 83 ? -10.145 -9.573 -10.716 1.00 92.62 83 ASP A CA 1
ATOM 655 C C . ASP A 1 83 ? -11.029 -8.777 -9.740 1.00 92.62 83 ASP A C 1
ATOM 657 O O . ASP A 1 83 ? -10.632 -8.532 -8.597 1.00 92.62 83 ASP A O 1
ATOM 661 N N . ALA A 1 84 ? -12.186 -8.312 -10.218 1.00 87.19 84 ALA A N 1
ATOM 662 C CA . ALA A 1 84 ? -13.047 -7.406 -9.462 1.00 87.19 84 ALA A CA 1
ATOM 663 C C . ALA A 1 84 ? -13.575 -8.064 -8.180 1.00 87.19 84 ALA A C 1
ATOM 665 O O . ALA A 1 84 ? -13.539 -7.441 -7.119 1.00 87.19 84 ALA A O 1
ATOM 666 N N . ASP A 1 85 ? -13.953 -9.341 -8.262 1.00 89.69 85 ASP A N 1
ATOM 667 C CA . ASP A 1 85 ? -14.475 -10.097 -7.127 1.00 89.69 85 ASP A CA 1
ATOM 668 C C . ASP A 1 85 ? -13.361 -10.336 -6.101 1.00 89.69 85 ASP A C 1
ATOM 670 O O . ASP A 1 85 ? -13.584 -10.300 -4.889 1.00 89.69 85 ASP A O 1
ATOM 674 N N . GLN A 1 86 ? -12.123 -10.552 -6.556 1.00 89.88 86 GLN A N 1
ATOM 675 C CA . GLN A 1 86 ? -10.982 -10.690 -5.648 1.00 89.88 86 GLN A CA 1
ATOM 676 C C . GLN A 1 86 ? -10.615 -9.371 -4.966 1.00 89.88 86 GLN A C 1
ATOM 678 O O . GLN A 1 86 ? -10.342 -9.369 -3.764 1.00 89.88 86 GLN A O 1
ATOM 683 N N . ALA A 1 87 ? -10.619 -8.257 -5.700 1.00 89.75 87 ALA A N 1
ATOM 684 C CA . ALA A 1 87 ? -10.323 -6.939 -5.145 1.00 89.75 87 ALA A CA 1
ATOM 685 C C . ALA A 1 87 ? -11.355 -6.531 -4.083 1.00 89.75 87 ALA A C 1
ATOM 687 O O . ALA A 1 87 ? -10.981 -6.062 -3.007 1.00 89.75 87 ALA A O 1
ATOM 688 N N . GLU A 1 88 ? -12.639 -6.783 -4.344 1.00 89.81 88 GLU A N 1
ATOM 689 C CA . GLU A 1 88 ? -13.721 -6.552 -3.387 1.00 89.81 88 GLU A CA 1
ATOM 690 C C . GLU A 1 88 ? -13.577 -7.445 -2.144 1.00 89.81 88 GLU A C 1
ATOM 692 O O . GLU A 1 88 ? -13.601 -6.958 -1.012 1.00 89.81 88 GLU A O 1
ATOM 697 N N . ASN A 1 89 ? -13.311 -8.741 -2.329 1.00 91.69 89 ASN A N 1
ATOM 698 C CA . ASN A 1 89 ? -13.067 -9.657 -1.212 1.00 91.69 89 ASN A CA 1
ATOM 699 C C . ASN A 1 89 ? -11.890 -9.220 -0.326 1.00 91.69 89 ASN A C 1
ATOM 701 O O . ASN A 1 89 ? -11.947 -9.359 0.898 1.00 91.69 89 ASN A O 1
ATOM 705 N N . VAL A 1 90 ? -10.810 -8.704 -0.919 1.00 92.06 90 VAL A N 1
ATOM 706 C CA . VAL A 1 90 ? -9.673 -8.163 -0.161 1.00 92.06 90 VAL A CA 1
ATOM 707 C C . VAL A 1 90 ? -10.084 -6.898 0.588 1.00 92.06 90 VAL A C 1
ATOM 709 O O . VAL A 1 90 ? -9.768 -6.772 1.772 1.00 92.06 90 VAL A O 1
ATOM 712 N N . ALA A 1 91 ? -10.832 -6.001 -0.056 1.00 90.50 91 ALA A N 1
ATOM 713 C CA . ALA A 1 91 ? -11.315 -4.775 0.565 1.00 90.50 91 ALA A CA 1
ATOM 714 C C . ALA A 1 91 ? -12.136 -5.052 1.833 1.00 90.50 91 ALA A C 1
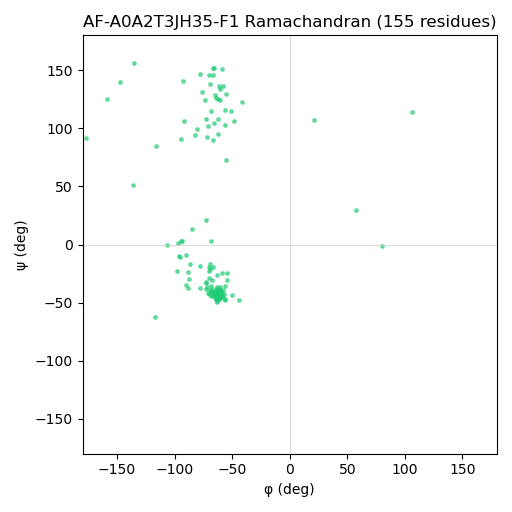ATOM 716 O O . ALA A 1 91 ? -11.824 -4.502 2.889 1.00 90.50 91 ALA A O 1
ATOM 717 N N . TYR A 1 92 ? -13.094 -5.981 1.779 1.00 91.50 92 TYR A N 1
ATOM 718 C CA . TYR A 1 92 ? -13.894 -6.359 2.951 1.00 91.50 92 TYR A CA 1
ATOM 719 C C . TYR A 1 92 ? -13.098 -7.080 4.042 1.00 91.50 92 TYR A C 1
ATOM 721 O O . TYR A 1 92 ? -13.411 -6.939 5.222 1.00 91.50 92 TYR A O 1
ATOM 729 N N . LYS A 1 93 ? -12.052 -7.834 3.686 1.00 92.06 93 LYS A N 1
ATOM 730 C CA . LYS A 1 93 ? -11.182 -8.489 4.677 1.00 92.06 93 LYS A CA 1
ATOM 731 C C . LYS A 1 93 ? -10.274 -7.506 5.411 1.00 92.06 93 LYS A C 1
ATOM 733 O O . LYS A 1 93 ? -9.957 -7.733 6.576 1.00 92.06 93 LYS A O 1
ATOM 738 N N . VAL A 1 94 ? -9.855 -6.432 4.746 1.00 87.69 94 VAL A N 1
ATOM 739 C CA . VAL A 1 94 ? -8.979 -5.403 5.328 1.00 87.69 94 VAL A C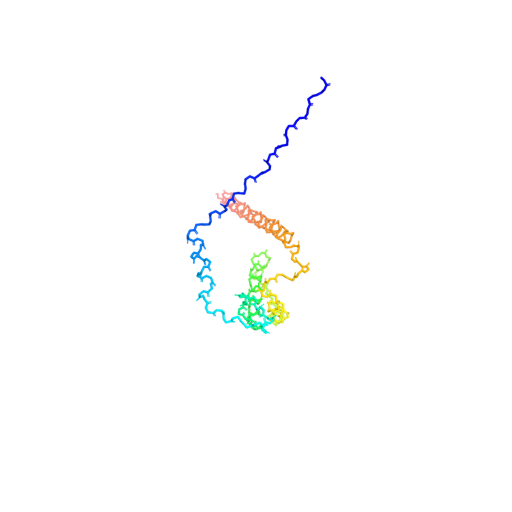A 1
ATOM 740 C C . VAL A 1 94 ? -9.784 -4.315 6.045 1.00 87.69 94 VAL A C 1
ATOM 742 O O . VAL A 1 94 ? -9.321 -3.786 7.053 1.00 87.69 94 VAL A O 1
ATOM 745 N N . ALA A 1 95 ? -11.011 -4.034 5.603 1.00 88.19 95 ALA A N 1
ATOM 746 C CA . ALA A 1 95 ? -11.928 -3.081 6.227 1.00 88.19 95 ALA A CA 1
ATOM 747 C C . ALA A 1 95 ? -12.016 -3.159 7.768 1.00 88.19 95 ALA A C 1
ATOM 749 O O . ALA A 1 95 ? -11.869 -2.117 8.405 1.00 88.19 95 ALA A O 1
ATOM 750 N N . PRO A 1 96 ? -12.174 -4.330 8.420 1.00 87.38 96 PRO A N 1
ATOM 751 C CA . PRO A 1 96 ? -12.233 -4.398 9.882 1.00 87.38 96 PRO A CA 1
ATOM 752 C C . PRO A 1 96 ? -10.943 -3.938 10.570 1.00 87.38 96 PRO A C 1
ATOM 754 O O . PRO A 1 96 ? -11.006 -3.454 11.697 1.00 87.38 96 PRO A O 1
ATOM 757 N N . LEU A 1 97 ? -9.778 -4.040 9.919 1.00 86.44 97 LEU A N 1
ATOM 758 C CA . LEU A 1 97 ? -8.529 -3.488 10.455 1.00 86.44 97 LEU A CA 1
ATOM 759 C C . LEU A 1 97 ? -8.545 -1.959 10.410 1.00 86.44 97 LEU A C 1
ATOM 761 O O . LEU A 1 97 ? -8.150 -1.318 11.380 1.00 86.44 97 LEU A O 1
ATOM 765 N N . ILE A 1 98 ? -9.047 -1.380 9.318 1.00 85.88 98 ILE A N 1
ATOM 766 C CA . ILE A 1 98 ? -9.198 0.072 9.176 1.00 85.88 98 ILE A CA 1
ATOM 767 C C . ILE A 1 98 ? -10.185 0.609 10.214 1.00 85.88 98 ILE A C 1
ATOM 769 O O . ILE A 1 98 ? -9.875 1.590 10.880 1.00 85.88 98 ILE A O 1
ATOM 773 N N . VAL A 1 99 ? -11.324 -0.061 10.413 1.00 86.50 99 VAL A N 1
ATOM 774 C CA . VAL A 1 99 ? -12.310 0.324 11.437 1.00 86.50 99 VAL A CA 1
ATOM 775 C C . VAL A 1 99 ? -11.731 0.180 12.846 1.00 86.50 99 VAL A C 1
ATOM 777 O O . VAL A 1 99 ? -11.919 1.063 13.675 1.00 86.50 99 VAL A O 1
ATOM 780 N N . LYS A 1 100 ? -10.979 -0.895 13.121 1.00 85.38 100 LYS A N 1
ATOM 781 C CA . LYS A 1 100 ? -10.393 -1.142 14.446 1.00 85.38 100 LYS A CA 1
ATOM 782 C C . LYS A 1 100 ? -9.316 -0.129 14.825 1.00 85.38 100 LYS A C 1
ATOM 784 O O . LYS A 1 100 ? -9.233 0.252 15.988 1.00 85.38 100 LYS A O 1
ATOM 789 N N . TYR A 1 101 ? -8.459 0.246 13.881 1.00 83.31 101 TYR A N 1
ATOM 790 C CA . TYR A 1 101 ? -7.311 1.105 14.168 1.00 83.31 101 TYR A CA 1
ATOM 791 C C . TYR A 1 101 ? -7.479 2.542 13.655 1.00 83.31 101 TYR A C 1
ATOM 793 O O . TYR A 1 101 ? -6.594 3.367 13.859 1.00 83.31 101 TYR A O 1
ATOM 801 N N . GLY A 1 102 ? -8.598 2.877 13.005 1.00 76.00 102 GLY A N 1
ATOM 802 C CA . GLY A 1 102 ? -8.889 4.231 12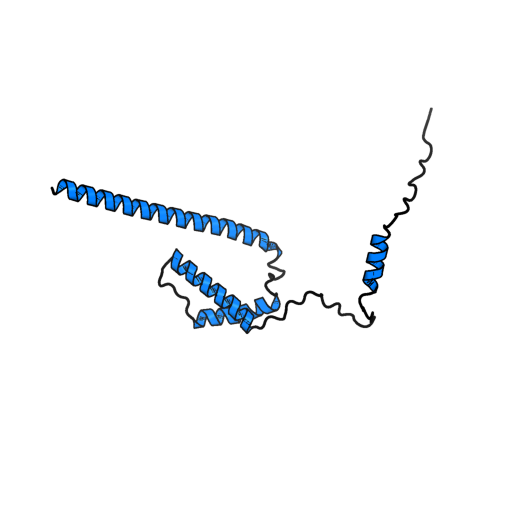.521 1.00 76.00 102 GLY A CA 1
ATOM 803 C C . GLY A 1 102 ? -7.832 4.773 11.554 1.00 76.00 102 GLY A C 1
ATOM 804 O O . GLY A 1 102 ? -7.552 5.966 11.548 1.00 76.00 102 GLY A O 1
ATOM 805 N N . GLY A 1 103 ? -7.172 3.890 10.799 1.00 71.69 103 GLY A N 1
ATOM 806 C CA . GLY A 1 103 ? -6.039 4.248 9.940 1.00 71.69 103 GLY A CA 1
ATOM 807 C C . GLY A 1 103 ? -4.688 4.395 10.656 1.00 71.69 103 GLY A C 1
ATOM 808 O O . GLY A 1 103 ? -3.683 4.618 9.983 1.00 71.69 103 GLY A O 1
ATOM 809 N N . LYS A 1 104 ? -4.620 4.223 11.982 1.00 80.81 104 LYS A N 1
ATOM 810 C CA . LYS A 1 104 ? -3.348 4.094 12.708 1.00 80.81 104 LYS A CA 1
ATOM 811 C C . LYS A 1 104 ? -2.780 2.678 12.526 1.00 80.81 104 LYS A C 1
ATOM 813 O O . LYS A 1 104 ? -3.544 1.719 12.396 1.00 80.81 104 LYS A O 1
ATOM 818 N N . PRO A 1 105 ? -1.451 2.505 12.488 1.00 81.81 105 PRO A N 1
ATOM 819 C CA . PRO A 1 105 ? -0.857 1.176 12.461 1.00 81.81 105 PRO A CA 1
ATOM 820 C C . PRO A 1 105 ? -1.134 0.433 13.783 1.00 81.81 105 PRO A C 1
ATOM 822 O O . PRO A 1 105 ? -1.281 1.063 14.832 1.00 81.81 105 PRO A O 1
ATOM 825 N N . PRO A 1 106 ? -1.198 -0.910 13.773 1.00 86.62 106 PRO A N 1
ATOM 826 C CA . PRO A 1 106 ? -1.256 -1.687 15.006 1.00 86.62 106 PRO A CA 1
ATOM 827 C C . PRO A 1 106 ? -0.032 -1.424 15.911 1.00 86.62 106 PRO A C 1
ATOM 829 O O . PRO A 1 106 ? 1.062 -1.229 15.381 1.00 86.62 106 PRO A O 1
ATOM 832 N N . PRO A 1 107 ? -0.147 -1.550 17.250 1.00 85.44 107 PRO A N 1
ATOM 833 C CA . PRO A 1 107 ? 0.949 -1.237 18.183 1.00 85.44 107 PRO A CA 1
ATOM 834 C C . PRO A 1 107 ? 2.242 -2.042 17.979 1.00 85.44 107 PRO A C 1
ATOM 836 O O . PRO A 1 107 ? 3.322 -1.605 18.350 1.00 85.44 107 PRO A O 1
ATOM 839 N N . TRP A 1 108 ? 2.155 -3.237 17.389 1.00 87.50 108 TRP A N 1
ATOM 840 C CA . TRP A 1 108 ? 3.333 -4.056 17.076 1.00 87.50 108 TRP A CA 1
ATOM 841 C C . TRP A 1 108 ? 4.077 -3.585 15.817 1.00 87.50 108 TRP A C 1
ATOM 843 O O . TRP A 1 108 ? 5.228 -3.960 15.613 1.00 87.50 108 TRP A O 1
ATOM 853 N N . LEU A 1 109 ? 3.413 -2.799 14.965 1.00 87.69 109 LEU A N 1
ATOM 854 C CA . LEU A 1 109 ? 3.957 -2.251 13.723 1.00 87.69 109 LEU A CA 1
ATOM 855 C C . LEU A 1 109 ? 4.439 -0.807 13.901 1.00 87.69 109 LEU A C 1
ATOM 857 O O . LEU A 1 109 ? 5.294 -0.354 13.150 1.00 87.69 109 LEU A O 1
ATOM 861 N N . GLU A 1 110 ? 3.909 -0.105 14.900 1.00 87.06 110 GLU A N 1
ATOM 862 C CA . GLU A 1 110 ? 4.247 1.281 15.223 1.00 87.06 110 GLU A CA 1
ATOM 863 C C . GLU A 1 110 ? 5.762 1.546 15.333 1.00 87.06 110 GLU A C 1
ATOM 865 O O . GLU A 1 110 ? 6.218 2.497 14.699 1.00 87.06 110 GLU A O 1
ATOM 870 N N . PRO A 1 111 ? 6.583 0.690 15.984 1.00 90.75 111 PRO A N 1
ATOM 871 C CA . PRO A 1 111 ? 8.029 0.908 16.055 1.00 90.75 111 PRO A CA 1
ATOM 872 C C . PRO A 1 111 ? 8.754 0.786 14.711 1.00 90.75 111 PRO A C 1
ATOM 874 O O . PRO A 1 111 ? 9.873 1.261 14.606 1.00 90.75 111 PRO A O 1
ATOM 877 N N . TYR A 1 112 ? 8.146 0.131 13.715 1.00 92.12 112 TYR A N 1
ATOM 878 C CA . TYR A 1 112 ? 8.750 -0.127 12.403 1.00 92.12 112 TYR A CA 1
ATOM 879 C C . TYR A 1 112 ? 8.338 0.891 11.338 1.00 92.12 112 TYR A C 1
ATOM 881 O O . TYR A 1 112 ? 8.686 0.746 10.163 1.00 92.12 112 TYR A O 1
ATOM 889 N N . MET A 1 113 ? 7.524 1.883 11.706 1.00 88.94 113 MET A N 1
ATOM 890 C CA . MET A 1 113 ? 7.010 2.866 10.758 1.00 88.94 113 MET A CA 1
ATOM 891 C C . MET A 1 113 ? 8.142 3.643 10.090 1.00 88.94 113 MET A C 1
ATOM 893 O O . MET A 1 113 ? 8.097 3.835 8.876 1.00 88.94 113 MET A O 1
ATOM 897 N N . ASP A 1 114 ? 9.176 4.016 10.841 1.00 91.44 114 ASP A N 1
ATOM 898 C CA . ASP A 1 114 ? 10.317 4.758 10.306 1.00 91.44 114 ASP A CA 1
ATOM 899 C C . ASP A 1 114 ? 11.111 3.915 9.299 1.00 91.44 114 ASP A C 1
ATOM 901 O O . ASP A 1 114 ? 11.464 4.398 8.221 1.00 91.44 114 ASP A O 1
ATOM 905 N N . GLU A 1 115 ? 11.323 2.628 9.575 1.00 94.12 115 GLU A N 1
ATOM 906 C CA . GLU A 1 115 ? 11.999 1.704 8.664 1.00 94.12 115 GLU A CA 1
ATOM 907 C C . GLU A 1 115 ? 11.166 1.421 7.414 1.00 94.12 115 GLU A C 1
ATOM 909 O O . GLU A 1 115 ? 11.709 1.380 6.308 1.00 94.12 115 GLU A O 1
ATOM 914 N N . ILE A 1 116 ? 9.850 1.246 7.560 1.00 91.50 116 ILE A N 1
ATOM 915 C CA . ILE A 1 116 ? 8.938 1.047 6.428 1.00 91.50 116 ILE A CA 1
ATOM 916 C C . ILE A 1 116 ? 8.921 2.297 5.550 1.00 91.50 116 ILE A C 1
ATOM 918 O O . ILE A 1 116 ? 9.001 2.178 4.327 1.00 91.50 116 ILE A O 1
ATOM 922 N N . MET A 1 117 ? 8.869 3.489 6.145 1.00 92.38 117 MET A N 1
ATOM 923 C CA . MET A 1 117 ? 8.915 4.753 5.410 1.00 92.38 117 MET A CA 1
ATOM 924 C C . MET A 1 117 ? 10.267 4.965 4.730 1.00 92.38 117 MET A C 1
ATOM 926 O O . MET A 1 117 ? 10.307 5.375 3.569 1.00 92.38 117 MET A O 1
ATOM 930 N N . ALA A 1 118 ? 11.375 4.627 5.393 1.00 94.88 118 ALA A N 1
ATOM 931 C CA . ALA A 1 118 ? 12.703 4.673 4.793 1.00 94.88 118 ALA A CA 1
ATOM 932 C C . ALA A 1 118 ? 12.808 3.711 3.600 1.00 94.88 118 ALA A C 1
ATOM 934 O O . ALA A 1 118 ? 13.241 4.107 2.514 1.00 94.88 118 ALA A O 1
ATOM 935 N N . LEU A 1 119 ? 12.351 2.465 3.760 1.00 95.69 119 LEU A N 1
ATOM 936 C CA . LEU A 1 119 ? 12.317 1.476 2.685 1.00 95.69 119 LEU A CA 1
ATOM 937 C C . LEU A 1 119 ? 11.419 1.937 1.534 1.00 95.69 119 LEU A C 1
ATOM 939 O O . LEU A 1 119 ? 11.792 1.792 0.370 1.00 95.69 119 LEU A O 1
ATOM 943 N N . PHE A 1 120 ? 10.263 2.520 1.845 1.00 93.31 120 PHE A N 1
ATOM 944 C CA . PHE A 1 120 ? 9.351 3.075 0.856 1.00 93.31 120 PHE A CA 1
ATOM 945 C C . PHE A 1 120 ? 9.999 4.224 0.079 1.00 93.31 120 PHE A C 1
ATOM 947 O O . PHE A 1 120 ? 9.950 4.223 -1.148 1.00 93.31 120 PHE A O 1
ATOM 954 N N . ALA A 1 121 ? 10.667 5.162 0.754 1.00 94.62 121 ALA A N 1
ATOM 955 C CA . ALA A 1 121 ? 11.365 6.274 0.112 1.00 94.62 121 ALA A CA 1
ATOM 956 C C . ALA A 1 121 ? 12.493 5.785 -0.811 1.00 94.62 121 ALA A C 1
ATOM 958 O O . ALA A 1 121 ? 12.581 6.209 -1.968 1.00 94.62 121 ALA A O 1
ATOM 959 N N . ILE A 1 122 ? 13.317 4.846 -0.335 1.00 95.75 122 ILE A N 1
ATOM 960 C CA . ILE A 1 122 ? 14.382 4.222 -1.132 1.00 95.75 122 ILE A CA 1
ATOM 961 C C . ILE A 1 122 ? 13.784 3.477 -2.334 1.00 95.75 122 ILE A C 1
ATOM 963 O O . ILE A 1 122 ? 14.261 3.627 -3.462 1.00 95.75 122 ILE A O 1
ATOM 967 N N . GLY A 1 123 ? 12.715 2.709 -2.115 1.00 93.56 123 GLY A N 1
ATOM 968 C CA . GLY A 1 123 ? 12.011 1.964 -3.155 1.00 93.56 123 GLY A CA 1
ATOM 969 C C . GLY A 1 123 ? 11.403 2.876 -4.218 1.00 93.56 123 GLY A C 1
ATOM 970 O O . GLY A 1 123 ? 11.585 2.634 -5.412 1.00 93.56 123 GLY A O 1
ATOM 971 N N . LEU A 1 124 ? 10.747 3.962 -3.805 1.00 92.44 124 LEU A N 1
ATOM 972 C CA . LEU A 1 124 ? 10.145 4.948 -4.699 1.00 92.44 124 LEU A CA 1
ATOM 973 C C . LEU A 1 124 ? 11.208 5.657 -5.544 1.00 92.44 124 LEU A C 1
ATOM 975 O O . LEU A 1 124 ? 11.035 5.805 -6.757 1.00 92.44 124 LEU A O 1
ATOM 979 N N . LEU A 1 125 ? 12.330 6.046 -4.933 1.00 93.50 125 LEU A N 1
ATOM 980 C CA . LEU A 1 125 ? 13.448 6.655 -5.649 1.00 93.50 125 LEU A CA 1
ATOM 981 C C . LEU A 1 125 ? 14.055 5.682 -6.671 1.00 93.50 125 LEU A C 1
ATOM 983 O O . LEU A 1 125 ? 14.251 6.047 -7.833 1.00 93.50 125 LEU A O 1
ATOM 987 N N . GLY A 1 126 ? 14.302 4.432 -6.270 1.00 92.31 126 GLY A N 1
ATOM 988 C CA . GLY A 1 126 ? 14.821 3.391 -7.158 1.00 92.31 126 GLY A CA 1
ATOM 989 C C . GLY A 1 126 ? 13.879 3.090 -8.327 1.00 92.31 126 GLY A C 1
ATOM 990 O O . GLY A 1 126 ? 14.312 3.004 -9.478 1.00 92.31 126 GLY A O 1
ATOM 991 N N . PHE A 1 127 ? 12.577 3.003 -8.055 1.00 89.06 127 PHE A N 1
ATOM 992 C CA . PHE A 1 127 ? 11.550 2.788 -9.070 1.00 89.06 127 PHE A CA 1
ATOM 993 C C . PHE A 1 127 ? 11.455 3.957 -10.061 1.00 89.06 127 PHE A C 1
ATOM 995 O O . PHE A 1 127 ? 11.462 3.744 -11.277 1.00 89.06 127 PHE A O 1
ATOM 1002 N N . SER A 1 128 ? 11.435 5.196 -9.558 1.00 87.19 128 SER A N 1
ATOM 1003 C CA . SER A 1 128 ? 11.439 6.405 -10.392 1.00 87.19 128 SER A CA 1
ATOM 1004 C C . SER A 1 128 ? 12.677 6.460 -11.287 1.00 87.19 128 SER A C 1
ATOM 1006 O O . SER A 1 128 ? 12.565 6.701 -12.491 1.00 87.19 128 SER A O 1
ATOM 1008 N N . SER A 1 129 ? 13.853 6.157 -10.731 1.00 89.69 129 SER A N 1
ATOM 1009 C CA . SER A 1 129 ? 15.105 6.093 -11.487 1.00 89.69 129 SER A CA 1
ATOM 1010 C C . SER A 1 129 ? 15.039 5.048 -12.610 1.00 89.69 129 SER A C 1
ATOM 1012 O O . SER A 1 129 ? 15.354 5.349 -13.764 1.00 89.69 129 SER A O 1
ATOM 1014 N N . MET A 1 130 ? 14.519 3.844 -12.336 1.00 88.56 130 MET A N 1
ATOM 1015 C CA . MET A 1 130 ? 14.345 2.807 -13.361 1.00 88.56 130 MET A CA 1
ATOM 1016 C C . MET A 1 130 ? 13.410 3.256 -14.497 1.00 88.56 130 MET A C 1
ATOM 1018 O O . MET A 1 130 ? 13.698 3.004 -15.672 1.00 88.56 130 MET A O 1
ATOM 1022 N N . MET A 1 131 ? 12.303 3.934 -14.175 1.00 86.50 131 MET A N 1
ATOM 1023 C CA . MET A 1 131 ? 11.399 4.486 -15.187 1.00 86.50 131 MET A CA 1
ATOM 1024 C C . MET A 1 131 ? 12.073 5.559 -16.045 1.00 86.50 131 MET A C 1
ATOM 1026 O O . MET A 1 131 ? 11.906 5.543 -17.265 1.00 86.50 131 MET A O 1
ATOM 1030 N N . GLN A 1 132 ? 12.842 6.466 -15.439 1.00 87.25 132 GLN A N 1
ATOM 1031 C CA . GLN A 1 132 ? 13.583 7.503 -16.166 1.00 87.25 132 GLN A CA 1
ATOM 1032 C C . GLN A 1 132 ? 14.580 6.881 -17.149 1.00 87.25 132 GLN A C 1
ATOM 1034 O O . GLN A 1 132 ? 14.575 7.223 -18.331 1.00 87.25 132 GLN A O 1
ATOM 1039 N N . VAL A 1 133 ? 15.352 5.883 -16.707 1.00 89.25 133 VAL A N 1
ATOM 1040 C CA . VAL A 1 133 ? 16.299 5.166 -17.575 1.00 89.25 133 VAL A CA 1
ATOM 1041 C C . VAL A 1 133 ? 15.584 4.466 -18.733 1.00 89.25 133 VAL A C 1
ATOM 1043 O O . VAL A 1 133 ? 16.067 4.495 -19.864 1.00 89.25 133 VAL A O 1
ATOM 1046 N N . ARG A 1 134 ? 14.426 3.836 -18.492 1.00 86.50 134 ARG A N 1
ATOM 1047 C CA . ARG A 1 134 ? 13.636 3.207 -19.564 1.00 86.50 134 ARG A CA 1
ATOM 1048 C C . ARG A 1 134 ? 13.130 4.223 -20.587 1.00 86.50 134 ARG A C 1
ATOM 1050 O O . ARG A 1 134 ? 13.178 3.926 -21.777 1.00 86.50 134 ARG A O 1
ATOM 1057 N N . LYS A 1 135 ? 12.675 5.400 -20.144 1.00 85.38 135 LYS A N 1
ATOM 1058 C CA . LYS A 1 135 ? 12.223 6.481 -21.035 1.00 85.38 135 LYS A CA 1
ATOM 1059 C C . LYS A 1 135 ? 13.360 6.990 -21.919 1.00 85.38 135 LYS A C 1
ATOM 1061 O O . LYS A 1 135 ? 13.203 6.976 -23.136 1.00 85.38 135 LYS A O 1
ATOM 1066 N N . LEU A 1 136 ? 14.513 7.303 -21.324 1.00 86.50 136 LEU A N 1
ATOM 1067 C CA . LEU A 1 136 ? 15.706 7.751 -22.053 1.00 86.50 136 LEU A CA 1
ATOM 1068 C C . LEU A 1 136 ? 16.157 6.713 -23.091 1.00 86.50 136 LEU A C 1
ATOM 1070 O O . LEU A 1 136 ? 16.369 7.041 -24.252 1.00 86.50 136 LEU A O 1
ATOM 1074 N N . LYS A 1 137 ? 16.186 5.424 -22.722 1.00 86.25 137 LYS A N 1
ATOM 1075 C CA . LYS A 1 137 ? 16.494 4.345 -23.678 1.00 86.25 137 LYS A CA 1
ATOM 1076 C C . LYS A 1 137 ? 15.492 4.267 -24.831 1.00 86.25 137 LYS A C 1
ATOM 1078 O O . LYS A 1 137 ? 15.876 3.937 -25.950 1.00 86.25 137 LYS A O 1
ATOM 1083 N N . LEU A 1 138 ? 14.209 4.523 -24.577 1.00 87.00 138 LEU A N 1
ATOM 1084 C CA . LEU A 1 138 ? 13.190 4.530 -25.626 1.00 87.00 138 LEU A CA 1
ATOM 1085 C C . LEU A 1 138 ? 13.379 5.713 -26.586 1.00 87.00 138 LEU A C 1
ATOM 1087 O O . LEU A 1 138 ? 13.208 5.547 -27.793 1.00 87.00 138 LEU A O 1
ATOM 1091 N N . GLU A 1 139 ? 13.719 6.886 -26.054 1.00 85.25 139 GLU A N 1
ATOM 1092 C CA . GLU A 1 139 ? 14.040 8.087 -26.833 1.00 85.25 139 GLU A CA 1
ATOM 1093 C C . GLU A 1 139 ? 15.281 7.866 -27.702 1.00 85.25 139 GLU A C 1
ATOM 1095 O O . GLU A 1 139 ? 15.228 8.129 -28.903 1.00 85.25 139 GLU A O 1
ATOM 1100 N N . ASP A 1 140 ? 16.332 7.259 -27.149 1.00 83.06 140 ASP A N 1
ATOM 1101 C CA . ASP A 1 140 ? 17.548 6.898 -27.886 1.00 83.06 140 ASP A CA 1
ATOM 1102 C C . ASP A 1 140 ? 17.282 5.907 -29.028 1.00 83.06 140 ASP A C 1
ATOM 1104 O O . ASP A 1 140 ? 17.876 5.994 -30.102 1.00 83.06 140 ASP A O 1
ATOM 1108 N N . VAL A 1 141 ? 16.390 4.932 -28.829 1.00 84.50 141 VAL A N 1
ATOM 1109 C CA . VAL A 1 141 ? 16.020 3.988 -29.897 1.00 84.50 141 VAL A CA 1
ATOM 1110 C C . VAL A 1 141 ? 15.212 4.687 -30.990 1.00 84.50 141 VAL A C 1
ATOM 1112 O O . VAL A 1 141 ? 15.409 4.402 -32.171 1.00 84.50 141 VAL A O 1
ATOM 1115 N N . LYS A 1 142 ? 14.309 5.603 -30.623 1.00 80.94 142 LYS A N 1
ATOM 1116 C CA . LYS A 1 142 ? 13.514 6.371 -31.592 1.00 80.94 142 LYS A CA 1
ATOM 1117 C C . LYS A 1 142 ? 14.384 7.320 -32.413 1.00 80.94 142 LYS A C 1
ATOM 1119 O O . LYS A 1 142 ? 14.229 7.354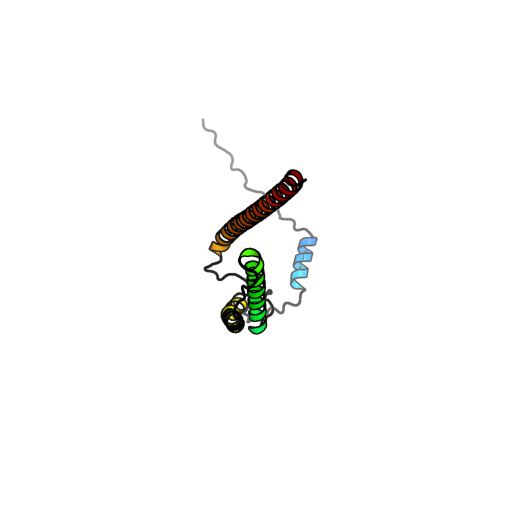 -33.629 1.00 80.94 142 LYS A O 1
ATOM 1124 N N . SER A 1 143 ? 15.312 8.035 -31.780 1.00 77.62 143 SER A N 1
ATOM 1125 C CA . SER A 1 143 ? 16.232 8.943 -32.472 1.00 77.62 143 SER A CA 1
ATOM 1126 C C . SER A 1 143 ? 17.173 8.188 -33.413 1.00 77.62 143 SER A C 1
ATOM 1128 O O . SER A 1 143 ? 17.355 8.603 -34.554 1.00 77.62 143 SER A O 1
ATOM 1130 N N . LYS A 1 144 ? 17.690 7.023 -32.997 1.00 77.25 144 LYS A N 1
ATOM 1131 C CA . LYS A 1 144 ? 18.497 6.155 -33.868 1.00 77.25 144 LYS A CA 1
ATOM 1132 C C . LYS A 1 144 ? 17.715 5.609 -35.057 1.00 77.25 144 LYS A C 1
ATOM 1134 O O . LYS A 1 144 ? 18.270 5.556 -36.145 1.00 77.25 144 LYS A O 1
ATOM 1139 N N . LYS A 1 145 ? 16.449 5.213 -34.878 1.00 74.56 145 LYS A N 1
ATOM 1140 C CA . LYS A 1 145 ? 15.599 4.782 -36.002 1.00 74.56 145 LYS A CA 1
ATOM 1141 C C . LYS A 1 145 ? 15.341 5.923 -36.986 1.00 74.56 145 LYS A C 1
ATOM 1143 O O . LYS A 1 145 ? 15.556 5.729 -38.171 1.00 74.56 145 LYS A O 1
ATOM 1148 N N . ALA A 1 146 ? 14.994 7.111 -36.492 1.00 71.88 146 ALA A N 1
ATOM 1149 C CA . ALA A 1 146 ? 14.782 8.283 -37.342 1.00 71.88 146 ALA A CA 1
ATOM 1150 C C . ALA A 1 146 ? 16.049 8.686 -38.122 1.00 71.88 146 ALA A C 1
ATOM 1152 O O . ALA A 1 146 ? 15.961 9.026 -39.294 1.00 71.88 146 ALA A O 1
ATOM 1153 N N . ALA A 1 147 ? 17.231 8.596 -37.503 1.00 70.31 147 ALA A N 1
ATOM 1154 C CA . ALA A 1 147 ? 18.500 8.864 -38.180 1.00 70.31 147 ALA A CA 1
ATOM 1155 C C . ALA A 1 147 ? 18.875 7.793 -39.222 1.00 70.31 147 ALA A C 1
ATOM 1157 O O . ALA A 1 147 ? 19.580 8.093 -40.181 1.00 70.31 147 ALA A O 1
ATOM 1158 N N . ASN A 1 148 ? 18.432 6.546 -39.034 1.00 70.12 148 ASN A N 1
ATOM 1159 C CA . ASN A 1 148 ? 18.682 5.469 -39.992 1.00 70.12 148 ASN A CA 1
ATOM 1160 C C . ASN A 1 148 ? 17.741 5.558 -41.202 1.00 70.12 148 ASN A C 1
ATOM 1162 O O . ASN A 1 148 ? 18.180 5.325 -42.324 1.00 70.12 148 ASN A O 1
ATOM 1166 N N . ASP A 1 149 ? 16.481 5.945 -40.983 1.00 68.69 149 ASP A N 1
ATOM 1167 C CA . ASP A 1 149 ? 15.522 6.196 -42.064 1.00 68.69 149 ASP A CA 1
ATOM 1168 C C . ASP A 1 149 ? 15.959 7.414 -42.910 1.00 68.69 149 ASP A C 1
ATOM 1170 O O . ASP A 1 149 ? 16.033 7.314 -44.130 1.00 68.69 149 ASP A O 1
ATOM 1174 N N . ASP A 1 150 ? 16.410 8.509 -42.278 1.00 64.25 150 ASP A N 1
ATOM 1175 C CA . ASP A 1 150 ? 16.891 9.723 -42.973 1.00 64.25 150 ASP A CA 1
ATOM 1176 C C . ASP A 1 150 ? 18.232 9.535 -43.724 1.00 64.25 150 ASP A C 1
ATOM 1178 O O . ASP A 1 150 ? 18.603 10.351 -44.571 1.00 64.25 150 ASP A O 1
ATOM 1182 N N . ASN A 1 151 ? 18.988 8.474 -43.418 1.00 62.88 151 ASN A N 1
ATOM 1183 C CA 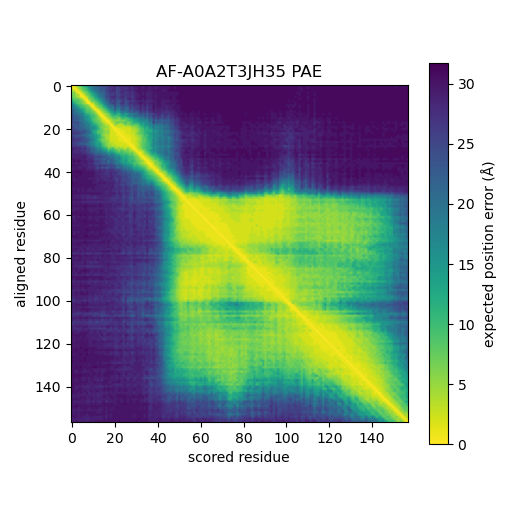. ASN A 1 151 ? 20.183 8.086 -44.178 1.00 62.88 151 ASN A CA 1
ATOM 1184 C C . ASN A 1 151 ? 19.846 7.145 -45.346 1.00 62.88 151 ASN A C 1
ATOM 1186 O O . ASN A 1 151 ? 20.418 7.309 -46.421 1.00 62.88 151 ASN A O 1
ATOM 1190 N N . ASN A 1 152 ? 18.896 6.218 -45.175 1.00 62.03 152 ASN A N 1
ATOM 1191 C CA . ASN A 1 152 ? 18.429 5.349 -46.263 1.00 62.03 152 ASN A CA 1
ATOM 1192 C C . ASN A 1 152 ? 17.759 6.150 -47.394 1.00 62.03 152 ASN A C 1
ATOM 1194 O O . ASN A 1 152 ? 17.958 5.836 -48.566 1.00 62.03 152 ASN A O 1
ATOM 1198 N N . ASP A 1 153 ? 17.029 7.218 -47.063 1.00 59.44 153 ASP A N 1
ATOM 1199 C CA . ASP A 1 153 ? 16.386 8.089 -48.056 1.00 59.44 153 ASP A CA 1
ATOM 1200 C C . ASP A 1 153 ? 17.392 8.944 -48.858 1.00 59.44 153 ASP A C 1
ATOM 1202 O O . ASP A 1 153 ? 17.096 9.362 -49.977 1.00 59.44 153 ASP A O 1
ATOM 1206 N N . LYS A 1 154 ? 18.600 9.184 -48.323 1.00 58.28 154 LYS A N 1
ATOM 1207 C CA . LYS A 1 154 ? 19.683 9.921 -49.009 1.00 58.28 154 LYS A CA 1
ATOM 1208 C C . LYS A 1 154 ? 20.589 9.030 -49.855 1.00 58.28 154 LYS A C 1
ATOM 1210 O O . LYS A 1 154 ? 21.233 9.536 -50.763 1.00 58.28 154 LYS A O 1
ATOM 1215 N N . GLU A 1 155 ? 20.665 7.735 -49.553 1.00 57.47 155 GLU A N 1
ATOM 1216 C CA . GLU A 1 155 ? 21.451 6.761 -50.326 1.00 57.47 155 GLU A CA 1
ATOM 1217 C C . GLU A 1 155 ? 20.650 6.175 -51.510 1.00 57.47 155 GLU A C 1
ATOM 1219 O O . GLU A 1 155 ? 21.229 5.627 -52.446 1.00 57.47 155 GLU A O 1
ATOM 1224 N N . ALA A 1 156 ? 19.318 6.329 -51.501 1.00 56.00 156 ALA A N 1
ATOM 1225 C CA . ALA A 1 156 ? 18.405 5.903 -52.567 1.00 56.00 156 ALA A CA 1
ATOM 1226 C C . ALA A 1 156 ? 18.045 7.002 -53.599 1.00 56.00 156 ALA A C 1
ATOM 1228 O O . ALA A 1 156 ? 17.235 6.737 -54.494 1.00 56.00 156 ALA A O 1
ATOM 1229 N N . ALA A 1 157 ? 18.621 8.207 -53.485 1.00 48.75 157 ALA A N 1
ATOM 1230 C CA . ALA A 1 157 ? 18.426 9.357 -54.382 1.00 48.75 157 ALA A CA 1
ATOM 1231 C C . ALA A 1 157 ? 19.709 9.694 -55.158 1.00 48.75 157 ALA A C 1
ATOM 1233 O O . ALA A 1 157 ?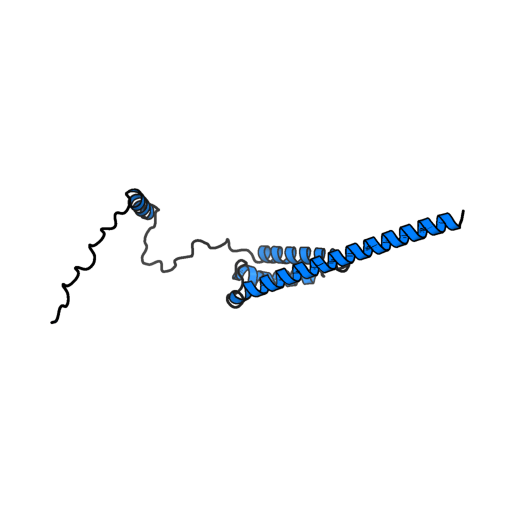 19.589 10.055 -56.352 1.00 48.75 157 ALA A O 1
#

Secondary structure (DSSP, 8-state):
-------------------HHHHHHHHHHTSS-----TT------S-------HHHHHHHHHHHHHHHHHHHHHHT-TT----HHHHHHHHHHHHHHHHHHTTPPPTTTGGGHHHHHHHHHHHHHHHHHHHHHHHHHHHHHHHHHHHHHHHHHHH--

Solvent-accessible surface area (backbone atoms only — not comparable to full-atom values): 9639 Å² total; per-residue (Å²): 140,84,87,87,82,81,85,76,86,75,75,82,82,76,78,82,80,77,52,74,66,55,53,51,52,55,56,54,66,70,68,54,92,70,82,85,56,96,79,67,87,69,84,69,70,97,74,71,72,78,83,57,48,55,66,58,34,15,50,53,44,38,52,53,51,53,52,47,38,54,50,43,20,75,75,75,39,75,85,58,70,74,57,65,71,58,47,50,54,50,14,58,67,49,7,59,56,38,49,72,42,72,76,50,72,56,83,90,49,52,83,46,47,66,58,52,50,50,51,46,52,54,48,50,52,53,51,52,50,53,52,51,54,53,51,52,54,50,51,53,52,51,53,52,49,55,55,50,53,64,47,53,62,62,74,76,109

Foldseek 3Di:
DDDDDDDDPDDDPPPDDDDPVVVVVVVVVVVPPDPDDVPPPDPDPPDDDDQQDLVNQLVVQLVVVVVVQVVCCVQPNVPRDDDPVVSSVVSSVCSVVCSVQVPDDDPVCVVCPVVVVVVVVVVVVVSVVVVVVVVVVVVVVVVVVVVVVVVVVVVVD

Mean predicted aligned error: 18.0 Å

pLDDT: mean 76.02, std 16.42, range [41.84, 95.75]

Sequence (157 aa):
MELEEPIKPEEAEQIEHHSEDDEKRFANSFNDDVDFDPTQTDVKPKDEPEAMSIEAAAGIVFMGLMATESTLKMAVHKDFKFDADQAENVAYKVAPLIVKYGGKPPPWLEPYMDEIMALFAIGLLGFSSMMQVRKLKLEDVKSKKAANDDNNDKEAA

Organism: NCBI:txid264736

Radius of gyration: 33.53 Å; Cα contacts (8 Å, |Δi|>4): 49; chains: 1; bounding box: 67×49×114 Å